Protein AF-H8YVJ0-F1 (afdb_monomer)

Foldseek 3Di:
DPQAKFFWFWWWDQDPVRWIKIKTKTAGSQQKIKIWIDTAVATDDIDIGGNVCVVVVVVVVVVVVVVVIGTQGGFHCDPGHTDHPDGPCPVPVPPPPPDPDPPPPPPPVPPDDDDDDDDD

Nearest PDB structures (foldseek):
  4zb4-assembly2_B  TM=4.470E-01  e=1.543E+00  Saccharomyces cerevisiae S288C
  4fhm-assembly1_A  TM=6.113E-01  e=9.301E+00  Schizosaccharomyces pombe 972h-
  3c6k-assembly1_A  TM=3.724E-01  e=7.900E+00  Homo sapiens

Solvent-accessible surface area (backbone atoms only — not comparable to full-atom values): 7195 Å² total; per-residue (Å²): 133,87,69,64,57,51,63,28,45,33,27,41,31,77,45,96,86,74,48,44,37,32,42,30,37,28,42,39,56,88,49,24,31,39,37,39,32,30,45,60,79,39,50,78,44,73,49,80,44,55,48,91,47,42,67,58,55,58,49,49,52,55,54,40,42,76,73,59,30,43,79,54,24,35,21,47,79,56,94,38,29,77,46,78,77,44,62,62,58,79,80,68,71,77,60,72,76,74,71,82,69,81,72,77,79,80,77,66,87,78,71,73,92,75,85,80,89,78,91,132

Sequence (120 aa):
MTMTDSPWQLFRYHQGDGSRKDWAYRRLADGAMEIAWGRSGHIGQQQHYRADQRGLIEQRAREKERKGYVPLGQAVLRGRVFEIVSTQRAALQHQPVPEPRPQPRVDLSWIAPGQENLWF

Structure (mmCIF, N/CA/C/O backbone):
data_AF-H8YVJ0-F1
#
_entry.id   AF-H8YVJ0-F1
#
loop_
_atom_site.group_PDB
_atom_site.id
_atom_site.type_symbol
_atom_site.label_atom_id
_atom_site.label_alt_id
_atom_site.label_comp_id
_atom_site.label_asym_id
_atom_site.label_entity_id
_atom_site.label_seq_id
_atom_site.pdbx_PDB_ins_code
_atom_site.Cartn_x
_atom_site.Cartn_y
_atom_site.Cartn_z
_atom_site.occupancy
_atom_site.B_iso_or_equiv
_atom_site.auth_seq_id
_atom_site.auth_comp_id
_atom_site.auth_asym_id
_atom_site.auth_atom_id
_atom_site.pdbx_PDB_model_num
ATOM 1 N N . MET A 1 1 ? 16.822 -17.780 -13.167 1.00 44.56 1 MET A N 1
ATOM 2 C CA . MET A 1 1 ? 16.505 -16.885 -12.034 1.00 44.56 1 MET A CA 1
ATOM 3 C C . MET A 1 1 ? 15.027 -16.543 -12.115 1.00 44.56 1 MET A C 1
ATOM 5 O O . MET A 1 1 ? 14.642 -15.832 -13.031 1.00 44.56 1 MET A O 1
ATOM 9 N N . THR A 1 2 ? 14.183 -17.099 -11.246 1.00 51.00 2 THR A N 1
ATOM 10 C CA . THR A 1 2 ? 12.774 -16.688 -11.150 1.00 51.00 2 THR A CA 1
ATOM 11 C C . THR A 1 2 ? 12.735 -15.326 -10.471 1.00 51.00 2 THR A C 1
ATOM 13 O O . THR A 1 2 ? 13.035 -15.220 -9.284 1.00 51.00 2 THR A O 1
ATOM 16 N N . MET A 1 3 ? 12.456 -14.275 -11.238 1.00 68.62 3 MET A N 1
ATOM 17 C CA . MET A 1 3 ? 12.183 -12.963 -10.665 1.00 68.62 3 MET A CA 1
ATOM 18 C C . MET A 1 3 ? 10.829 -13.060 -9.959 1.00 68.62 3 MET A C 1
ATOM 20 O O . MET A 1 3 ? 9.819 -13.324 -10.603 1.00 68.62 3 MET A O 1
ATOM 24 N N . THR A 1 4 ? 10.828 -12.943 -8.634 1.00 82.38 4 THR A N 1
ATOM 25 C CA . THR A 1 4 ? 9.608 -12.997 -7.822 1.00 82.38 4 THR A CA 1
ATOM 26 C C . THR A 1 4 ? 9.114 -11.581 -7.569 1.00 82.38 4 THR A C 1
ATOM 28 O O . THR A 1 4 ? 9.915 -10.662 -7.385 1.00 82.38 4 THR A O 1
ATOM 31 N N . ASP A 1 5 ? 7.798 -11.405 -7.525 1.00 89.50 5 ASP A N 1
ATOM 32 C CA . ASP A 1 5 ? 7.200 -10.149 -7.087 1.00 89.50 5 ASP A CA 1
ATOM 33 C C . ASP A 1 5 ? 7.680 -9.774 -5.681 1.00 89.50 5 ASP A C 1
ATOM 35 O O . ASP A 1 5 ? 7.916 -10.624 -4.817 1.00 89.50 5 ASP A O 1
ATOM 39 N N . SER A 1 6 ? 7.771 -8.474 -5.432 1.00 91.31 6 SER A N 1
ATOM 40 C CA . SER A 1 6 ? 7.991 -7.960 -4.085 1.00 91.31 6 SER A CA 1
ATOM 41 C C . SER A 1 6 ? 6.771 -8.235 -3.193 1.00 91.31 6 SER A C 1
ATOM 43 O O . SER A 1 6 ? 5.639 -8.300 -3.689 1.00 91.31 6 SER A O 1
ATOM 45 N N . PRO A 1 7 ? 6.961 -8.344 -1.866 1.00 94.12 7 PRO A N 1
ATOM 46 C CA . PRO A 1 7 ? 5.839 -8.351 -0.937 1.00 94.12 7 PRO A CA 1
ATOM 47 C C . PRO A 1 7 ? 5.053 -7.034 -1.020 1.00 94.12 7 PRO A C 1
ATOM 49 O O . PRO A 1 7 ? 5.560 -6.002 -1.467 1.00 94.12 7 PRO A O 1
ATOM 52 N N . TRP A 1 8 ? 3.805 -7.066 -0.562 1.00 96.50 8 TRP A N 1
ATOM 53 C CA . TRP A 1 8 ? 2.940 -5.893 -0.502 1.00 96.50 8 TRP A CA 1
ATOM 54 C C . TRP A 1 8 ? 3.397 -4.932 0.584 1.00 96.50 8 TRP A C 1
ATOM 56 O O . TRP A 1 8 ? 3.509 -5.326 1.735 1.00 96.50 8 TRP A O 1
ATOM 66 N N . GLN A 1 9 ? 3.579 -3.660 0.260 1.00 96.81 9 GLN A N 1
ATOM 67 C CA . GLN A 1 9 ? 3.699 -2.601 1.250 1.00 96.81 9 GLN A CA 1
ATOM 68 C C . GLN A 1 9 ? 2.293 -2.174 1.685 1.00 96.81 9 GLN A C 1
ATOM 70 O O . GLN A 1 9 ? 1.562 -1.550 0.914 1.00 96.81 9 GLN A O 1
ATOM 75 N N . LEU A 1 10 ? 1.906 -2.539 2.906 1.00 96.81 10 LEU A N 1
ATOM 76 C CA . LEU A 1 10 ? 0.561 -2.359 3.444 1.00 96.81 10 LEU A CA 1
ATOM 77 C C . LEU A 1 10 ? 0.429 -1.062 4.242 1.00 96.81 10 LEU A C 1
ATOM 79 O O . LEU A 1 10 ? 1.248 -0.753 5.107 1.00 96.81 10 LEU A O 1
ATOM 83 N N . PHE A 1 11 ? -0.684 -0.370 4.023 1.00 96.44 11 PHE A N 1
ATOM 84 C CA . PHE A 1 11 ? -1.115 0.803 4.765 1.00 96.44 11 PHE A CA 1
ATOM 85 C C . PHE A 1 11 ? -2.552 0.628 5.242 1.00 96.44 11 PHE A C 1
ATOM 87 O O . PHE A 1 11 ? -3.388 0.053 4.540 1.00 96.44 11 PHE A O 1
ATOM 94 N N . ARG A 1 12 ? -2.864 1.183 6.415 1.00 96.69 12 ARG A N 1
ATOM 95 C CA . ARG A 1 12 ? -4.199 1.095 7.010 1.00 96.69 12 ARG A CA 1
ATOM 96 C C . ARG A 1 12 ? -4.702 2.442 7.488 1.00 96.69 12 ARG A C 1
ATOM 98 O O . ARG A 1 12 ? -4.024 3.141 8.233 1.00 96.69 12 ARG A O 1
ATOM 105 N N . TYR A 1 13 ? -5.926 2.764 7.098 1.00 96.12 13 TYR A N 1
ATOM 106 C CA . TYR A 1 13 ? -6.661 3.916 7.597 1.00 96.12 13 TYR A CA 1
ATOM 107 C C . TYR A 1 13 ? -7.730 3.477 8.589 1.00 96.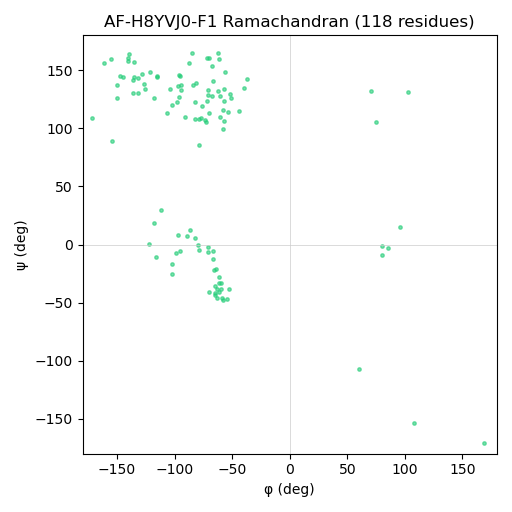12 13 TYR A C 1
ATOM 109 O O . TYR A 1 13 ? -8.475 2.530 8.322 1.00 96.12 13 TYR A O 1
ATOM 117 N N . HIS A 1 14 ? -7.808 4.182 9.713 1.00 94.31 14 HIS A N 1
ATOM 118 C CA . HIS A 1 14 ? -8.845 4.006 10.722 1.00 94.31 14 HIS A CA 1
ATOM 119 C C . HIS A 1 14 ? -9.932 5.055 10.506 1.00 94.31 14 HIS A C 1
ATOM 121 O O . HIS A 1 14 ? -9.651 6.250 10.498 1.00 94.31 14 HIS A O 1
ATOM 127 N N . GLN A 1 15 ? -11.165 4.599 10.307 1.00 90.94 15 GLN A N 1
ATOM 128 C CA . GLN A 1 15 ? -12.327 5.471 10.200 1.00 90.94 15 GLN A CA 1
ATOM 129 C C . GLN A 1 15 ? -12.909 5.742 11.594 1.00 90.94 15 GLN A C 1
ATOM 131 O O . GLN A 1 15 ? -12.724 4.950 12.521 1.00 90.94 15 GLN A O 1
ATOM 136 N N . GLY A 1 16 ? -13.621 6.862 11.742 1.00 87.56 16 GLY A N 1
ATOM 137 C CA . GLY A 1 16 ? -14.243 7.253 13.014 1.00 87.56 16 GLY A CA 1
ATOM 138 C C . GLY A 1 16 ? -15.336 6.290 13.496 1.00 87.56 16 GLY A C 1
ATOM 139 O O . GLY A 1 16 ? -15.606 6.222 14.687 1.00 87.56 16 GLY A O 1
ATOM 140 N N . ASP A 1 17 ? -15.909 5.495 12.589 1.00 89.62 17 ASP A N 1
ATOM 141 C CA . ASP A 1 17 ? -16.900 4.447 12.875 1.00 89.62 17 ASP A CA 1
ATOM 142 C C . ASP A 1 17 ? -16.271 3.118 13.350 1.00 89.62 17 ASP A C 1
ATOM 144 O O . ASP A 1 17 ? -16.957 2.106 13.483 1.00 89.62 17 ASP A O 1
ATOM 148 N N . GLY A 1 18 ? -14.950 3.090 13.567 1.00 88.56 18 GLY A N 1
ATOM 149 C CA . GLY A 1 18 ? -14.197 1.900 13.966 1.00 88.56 18 GLY A CA 1
ATOM 150 C C . GLY A 1 18 ? -13.855 0.952 12.812 1.00 88.56 18 GLY A C 1
ATOM 151 O O . GLY A 1 18 ? -13.042 0.035 12.989 1.00 88.56 18 GLY A O 1
ATOM 152 N N . SER A 1 19 ? -14.403 1.181 11.616 1.00 91.06 19 SER A N 1
ATOM 153 C CA . SER A 1 19 ? -14.033 0.426 10.426 1.00 91.06 19 SER A CA 1
ATOM 154 C C . SER A 1 19 ? -12.636 0.816 9.937 1.00 91.06 19 SER A C 1
ATOM 156 O O . SER A 1 19 ? -12.063 1.851 10.292 1.00 91.06 19 SER A O 1
ATOM 158 N N . ARG A 1 20 ? -12.034 -0.060 9.132 1.00 95.75 20 ARG A N 1
ATOM 159 C CA . ARG A 1 20 ? -10.660 0.104 8.655 1.00 95.75 20 ARG A CA 1
ATOM 160 C C . ARG A 1 20 ? -10.601 -0.130 7.153 1.00 95.75 20 ARG A C 1
ATOM 162 O O . ARG A 1 20 ? -11.319 -0.982 6.621 1.00 95.75 20 ARG A O 1
ATOM 169 N N . LYS A 1 21 ? -9.755 0.637 6.472 1.00 96.50 21 LYS A N 1
ATOM 170 C CA . LYS A 1 21 ? -9.490 0.503 5.038 1.00 96.50 21 LYS A CA 1
ATOM 171 C C . LYS A 1 21 ? -8.024 0.161 4.838 1.00 96.50 21 LYS A C 1
ATOM 173 O O . LYS A 1 21 ? -7.153 0.898 5.296 1.00 96.50 21 LYS A O 1
ATOM 178 N N . ASP A 1 22 ? -7.782 -0.924 4.120 1.00 97.38 22 ASP A N 1
ATOM 179 C CA . ASP A 1 22 ? -6.447 -1.346 3.724 1.00 97.38 22 ASP A CA 1
ATOM 180 C C . ASP A 1 22 ? -6.173 -0.855 2.301 1.00 97.38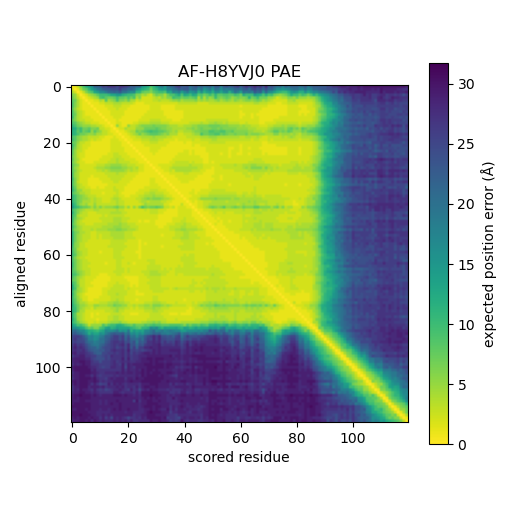 22 ASP A C 1
ATOM 182 O O . ASP A 1 22 ? -7.033 -0.921 1.416 1.00 97.38 22 ASP A O 1
ATOM 186 N N . TRP A 1 23 ? -4.970 -0.334 2.096 1.00 97.81 23 TRP A N 1
ATOM 187 C CA . TRP A 1 23 ? -4.425 0.027 0.796 1.00 97.81 23 TRP A CA 1
ATOM 188 C C . TRP A 1 23 ? -2.990 -0.474 0.755 1.00 97.81 23 TRP A C 1
ATOM 190 O O . TRP A 1 23 ? -2.227 -0.229 1.685 1.00 97.81 23 TRP A O 1
ATOM 200 N N . ALA A 1 24 ? -2.621 -1.187 -0.296 1.00 97.62 24 ALA A N 1
ATOM 201 C CA . ALA A 1 24 ? -1.277 -1.702 -0.449 1.00 97.62 24 ALA A CA 1
ATOM 202 C C . ALA A 1 24 ? -0.816 -1.585 -1.893 1.00 97.62 24 ALA A C 1
ATOM 204 O O . ALA A 1 24 ? -1.631 -1.541 -2.817 1.00 97.62 24 ALA A O 1
ATOM 205 N N . TYR A 1 25 ? 0.498 -1.582 -2.076 1.00 97.38 25 TYR A N 1
ATOM 206 C CA . TYR A 1 25 ? 1.112 -1.715 -3.387 1.00 97.38 25 TYR A CA 1
ATOM 207 C C . TYR A 1 25 ? 2.283 -2.689 -3.348 1.00 97.38 25 TYR A C 1
ATOM 209 O O . TYR A 1 25 ? 2.888 -2.891 -2.299 1.00 97.38 25 TYR A O 1
ATOM 217 N N . ARG A 1 26 ? 2.634 -3.273 -4.488 1.00 96.00 26 ARG A N 1
ATOM 218 C CA . ARG A 1 26 ? 3.863 -4.048 -4.666 1.00 96.00 26 ARG A CA 1
ATOM 219 C C . ARG A 1 26 ? 4.482 -3.773 -6.023 1.00 96.00 26 ARG A C 1
ATOM 221 O O . ARG A 1 26 ? 3.812 -3.304 -6.942 1.00 96.00 26 ARG A O 1
ATOM 228 N N . ARG A 1 27 ? 5.767 -4.093 -6.131 1.00 95.50 27 ARG A N 1
ATOM 229 C CA . ARG A 1 27 ? 6.485 -4.145 -7.401 1.00 95.50 27 ARG A CA 1
ATOM 230 C C . ARG A 1 27 ? 6.466 -5.576 -7.922 1.00 95.50 27 ARG A C 1
ATOM 232 O O . ARG A 1 27 ? 6.757 -6.500 -7.165 1.00 95.50 27 ARG A O 1
ATOM 239 N N . LEU A 1 28 ? 6.143 -5.743 -9.193 1.00 95.25 28 LEU A N 1
ATOM 240 C CA . LEU A 1 28 ? 6.180 -7.027 -9.875 1.00 95.25 28 LEU A CA 1
ATOM 241 C C . LEU A 1 28 ? 7.578 -7.332 -10.411 1.00 95.25 28 LEU A C 1
ATOM 243 O O . LEU A 1 28 ? 8.434 -6.446 -10.514 1.00 95.25 28 LEU A O 1
ATOM 247 N N . ALA A 1 29 ? 7.798 -8.594 -10.759 1.00 92.94 29 ALA A N 1
ATOM 248 C CA . ALA A 1 29 ? 9.047 -9.087 -11.329 1.00 92.94 29 ALA A CA 1
ATOM 249 C C . ALA A 1 29 ? 9.528 -8.301 -12.568 1.00 92.94 29 ALA A C 1
ATOM 251 O O . ALA A 1 29 ? 10.720 -8.038 -12.714 1.00 92.94 29 ALA A O 1
ATOM 252 N N . ASP A 1 30 ? 8.602 -7.883 -13.430 1.00 91.25 30 ASP A N 1
ATOM 253 C CA . ASP A 1 30 ? 8.852 -7.096 -14.647 1.00 91.25 30 ASP A CA 1
ATOM 254 C C . ASP A 1 30 ? 9.051 -5.588 -14.378 1.00 91.25 30 ASP A C 1
ATOM 256 O O . ASP A 1 30 ? 9.295 -4.799 -15.291 1.00 91.25 30 ASP A O 1
ATOM 260 N N . GLY A 1 31 ? 8.962 -5.169 -13.114 1.00 92.00 31 GLY A N 1
ATOM 261 C CA . GLY A 1 31 ? 9.068 -3.780 -12.692 1.00 92.00 31 GLY A CA 1
ATOM 262 C C . GLY A 1 31 ? 7.769 -2.981 -12.766 1.00 92.00 31 GLY A C 1
ATOM 263 O O . GLY A 1 31 ? 7.781 -1.827 -12.329 1.00 92.00 31 GLY A O 1
ATOM 264 N N . ALA A 1 32 ? 6.670 -3.568 -13.247 1.00 94.81 32 ALA A N 1
ATOM 265 C CA . ALA A 1 32 ? 5.340 -2.992 -13.119 1.00 94.81 32 ALA A CA 1
ATOM 266 C C . ALA A 1 32 ? 4.940 -2.861 -11.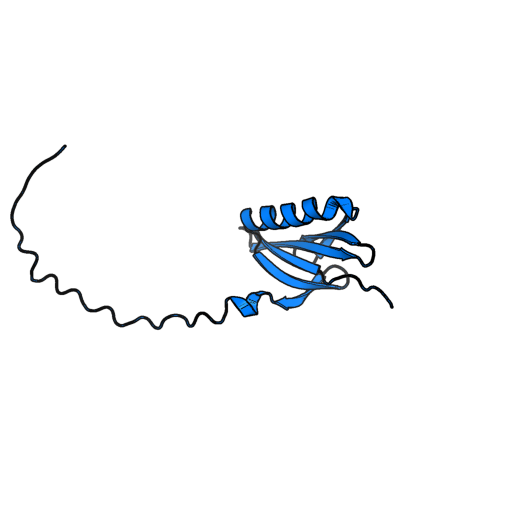642 1.00 94.81 32 ALA A C 1
ATOM 268 O O . ALA A 1 32 ? 5.550 -3.438 -10.735 1.00 94.81 32 ALA A O 1
ATOM 269 N N . MET A 1 33 ? 3.904 -2.068 -11.396 1.00 96.94 33 MET A N 1
ATOM 270 C CA . MET A 1 33 ? 3.363 -1.864 -10.061 1.00 96.94 33 MET A CA 1
ATOM 271 C C . MET A 1 33 ? 1.951 -2.409 -9.994 1.00 96.94 33 MET A C 1
ATOM 273 O O . MET A 1 33 ? 1.161 -2.285 -10.928 1.00 96.94 33 MET A O 1
ATOM 277 N N . GLU A 1 34 ? 1.609 -2.949 -8.842 1.00 97.12 34 GLU A N 1
ATOM 278 C CA . GLU A 1 34 ? 0.264 -3.394 -8.550 1.00 97.12 34 GLU A CA 1
ATOM 279 C C . GLU A 1 34 ? -0.199 -2.741 -7.260 1.00 97.12 34 GLU A C 1
ATOM 281 O O . GLU A 1 34 ? 0.567 -2.632 -6.304 1.00 97.12 34 GLU A O 1
ATOM 286 N N . ILE A 1 35 ? -1.447 -2.287 -7.234 1.00 97.50 35 ILE A N 1
ATOM 287 C CA . ILE A 1 35 ? -2.088 -1.772 -6.028 1.00 97.50 35 ILE A CA 1
ATOM 288 C C . ILE A 1 35 ? -3.341 -2.588 -5.741 1.00 97.50 35 ILE A C 1
ATOM 290 O O . ILE A 1 35 ? -4.030 -3.017 -6.665 1.00 97.50 35 ILE A O 1
ATOM 294 N N . ALA A 1 36 ? -3.680 -2.745 -4.470 1.00 97.56 36 ALA A N 1
ATOM 295 C CA . ALA A 1 36 ? -4.917 -3.378 -4.049 1.00 97.56 36 ALA A CA 1
ATOM 296 C C . ALA A 1 36 ? -5.459 -2.704 -2.791 1.00 97.56 36 ALA A C 1
ATOM 298 O O . ALA A 1 36 ? -4.706 -2.220 -1.943 1.00 97.56 36 ALA A O 1
ATOM 299 N N . TRP A 1 37 ? -6.782 -2.606 -2.695 1.00 97.69 37 TRP A N 1
ATOM 300 C CA . TRP A 1 37 ? -7.427 -1.893 -1.603 1.00 97.69 37 TRP A CA 1
ATOM 301 C C . TRP A 1 37 ? -8.850 -2.373 -1.328 1.00 97.69 37 TRP A C 1
ATOM 303 O O . TRP A 1 37 ? -9.523 -2.984 -2.160 1.00 97.69 37 TRP A O 1
ATOM 313 N N . GLY A 1 38 ? -9.321 -2.086 -0.120 1.00 96.44 38 GLY A N 1
ATOM 314 C CA . GLY A 1 38 ? -10.641 -2.504 0.327 1.00 96.44 38 GLY A CA 1
ATOM 315 C C . GLY A 1 38 ? -10.843 -2.289 1.816 1.00 96.44 38 GLY A C 1
ATOM 316 O O . GLY A 1 38 ? -10.033 -1.652 2.489 1.00 96.44 38 GLY A O 1
ATOM 317 N N . ARG A 1 39 ? -11.950 -2.813 2.336 1.00 95.81 39 ARG A N 1
ATOM 318 C CA . ARG A 1 39 ? -12.165 -2.868 3.784 1.00 95.81 39 ARG A CA 1
ATOM 319 C C . ARG A 1 39 ? -11.132 -3.830 4.376 1.00 95.81 39 ARG A C 1
ATOM 321 O O . ARG A 1 39 ? -10.840 -4.852 3.766 1.00 95.81 39 ARG A O 1
ATOM 328 N N . SER A 1 40 ? -10.565 -3.537 5.541 1.00 92.56 40 SER A N 1
ATOM 329 C CA . SER A 1 40 ? -9.626 -4.475 6.168 1.00 92.56 40 SER A CA 1
ATOM 330 C C . SER A 1 40 ? -10.302 -5.835 6.385 1.00 92.56 40 SER A C 1
ATOM 332 O O . SER A 1 40 ? -11.452 -5.895 6.823 1.00 92.56 40 SER A O 1
ATOM 334 N N . GLY A 1 41 ? -9.609 -6.918 6.028 1.00 91.56 41 GLY A N 1
ATOM 335 C CA . GLY A 1 41 ? -10.179 -8.273 5.992 1.00 91.56 41 GLY A CA 1
ATOM 336 C C . GLY A 1 41 ? -11.014 -8.594 4.740 1.00 91.56 41 GLY A C 1
ATOM 337 O O . GLY A 1 41 ? -11.516 -9.708 4.616 1.00 91.56 41 GLY A O 1
ATOM 338 N N . HIS A 1 42 ? -11.179 -7.647 3.810 1.00 94.38 42 HIS A N 1
ATOM 339 C CA . HIS A 1 42 ? -11.840 -7.861 2.521 1.00 94.38 42 HIS A CA 1
ATOM 340 C C . HIS A 1 42 ? -11.345 -6.867 1.456 1.00 94.38 42 HIS A C 1
ATOM 342 O O . HIS A 1 42 ? -11.889 -5.777 1.254 1.00 94.38 42 HIS A O 1
ATOM 348 N N . ILE A 1 43 ? -10.283 -7.261 0.762 1.00 95.94 43 ILE A N 1
ATOM 349 C CA . ILE A 1 43 ? -9.757 -6.564 -0.408 1.00 95.94 43 ILE A CA 1
ATOM 350 C C . ILE A 1 43 ? -10.661 -6.861 -1.600 1.00 95.94 43 ILE A C 1
ATOM 352 O O . ILE A 1 43 ? -10.851 -8.016 -1.983 1.00 95.94 43 ILE A O 1
ATOM 356 N N . GLY A 1 44 ? -11.250 -5.802 -2.151 1.00 90.69 44 GLY A N 1
ATOM 357 C CA . GLY A 1 44 ? -12.242 -5.894 -3.221 1.00 90.69 44 GLY A CA 1
ATOM 358 C C . GLY A 1 44 ? -11.797 -5.259 -4.532 1.00 90.69 44 GLY A C 1
ATOM 359 O O . GLY A 1 44 ? -12.482 -5.421 -5.536 1.00 90.69 44 GLY A O 1
ATOM 360 N N . GLN A 1 45 ? -10.688 -4.517 -4.533 1.00 96.31 45 GLN A N 1
ATOM 361 C CA . GLN A 1 45 ? -10.216 -3.779 -5.700 1.00 96.31 45 GLN A CA 1
ATOM 362 C C . GLN A 1 45 ? -8.711 -3.962 -5.874 1.00 96.31 45 GLN A C 1
ATOM 364 O O . GLN A 1 45 ? -7.964 -3.978 -4.896 1.00 96.31 45 GLN A O 1
ATOM 369 N N . GLN A 1 46 ? -8.285 -4.086 -7.128 1.00 96.62 46 GLN A N 1
ATOM 370 C CA . GLN A 1 46 ? -6.898 -4.287 -7.529 1.00 96.62 46 GLN A CA 1
ATOM 371 C C . GLN A 1 46 ? -6.667 -3.612 -8.878 1.00 96.62 46 GLN A C 1
ATOM 373 O O . GLN A 1 46 ? -7.575 -3.559 -9.709 1.00 96.62 46 GLN A O 1
ATOM 378 N N . GLN A 1 47 ? -5.475 -3.061 -9.089 1.00 97.06 47 GLN A N 1
ATOM 379 C CA . GLN A 1 47 ? -5.132 -2.374 -10.326 1.00 97.06 47 GLN A CA 1
ATOM 380 C C . GLN A 1 47 ? -3.639 -2.480 -10.637 1.00 97.06 47 GLN A C 1
ATOM 382 O O . GLN A 1 47 ? -2.797 -2.274 -9.763 1.00 97.06 47 GLN A O 1
ATOM 387 N N . HIS A 1 48 ? -3.338 -2.736 -11.910 1.00 96.50 48 HIS A N 1
ATOM 388 C CA . HIS A 1 48 ? -1.987 -2.774 -12.460 1.00 96.50 48 HIS A CA 1
ATOM 389 C C . HIS A 1 48 ? -1.590 -1.447 -13.106 1.00 96.50 48 HIS A C 1
ATOM 391 O O . HIS A 1 48 ? -2.412 -0.761 -13.715 1.00 96.50 48 HIS A O 1
ATOM 397 N N . TYR A 1 49 ? -0.306 -1.129 -12.994 1.00 95.44 49 TYR A N 1
ATOM 398 C CA . TYR A 1 49 ? 0.343 0.062 -13.522 1.00 95.44 49 TYR A CA 1
ATOM 399 C C . TYR A 1 49 ? 1.652 -0.335 -14.187 1.00 95.44 49 TYR A C 1
ATOM 401 O O . TYR A 1 49 ? 2.358 -1.226 -13.716 1.00 95.44 49 TYR A O 1
ATOM 409 N N . ARG A 1 50 ? 1.993 0.350 -15.273 1.00 95.75 50 ARG A N 1
ATOM 410 C CA . ARG A 1 50 ? 3.234 0.097 -16.007 1.00 95.75 50 ARG A CA 1
ATOM 411 C C . ARG A 1 50 ? 4.455 0.561 -15.204 1.00 95.75 50 ARG A C 1
ATOM 413 O O . ARG A 1 50 ? 4.341 1.371 -14.284 1.00 95.75 50 ARG A O 1
ATOM 420 N N . ALA A 1 51 ? 5.632 0.042 -15.551 1.00 93.44 51 ALA A N 1
ATOM 421 C CA . ALA A 1 51 ? 6.877 0.329 -14.834 1.00 93.44 51 ALA A CA 1
ATOM 422 C C . ALA A 1 51 ? 7.265 1.824 -14.846 1.00 93.44 51 ALA A C 1
ATOM 424 O O . ALA A 1 51 ? 7.792 2.338 -13.859 1.00 93.44 51 ALA A O 1
ATOM 425 N N . ASP A 1 52 ? 6.950 2.543 -15.925 1.00 94.12 52 ASP A N 1
ATOM 426 C CA . ASP A 1 52 ? 7.134 3.996 -16.061 1.00 94.12 52 ASP A CA 1
ATOM 427 C C . ASP A 1 52 ? 6.249 4.808 -15.096 1.00 94.12 52 ASP A C 1
ATOM 429 O O . ASP A 1 52 ? 6.590 5.926 -14.716 1.00 94.12 52 ASP A O 1
ATOM 433 N N . GLN A 1 53 ? 5.151 4.224 -14.612 1.00 93.06 53 GLN A N 1
ATOM 434 C CA . GLN A 1 53 ? 4.239 4.835 -13.642 1.00 93.06 53 GLN A CA 1
ATOM 435 C C . GLN A 1 53 ? 4.635 4.564 -12.185 1.00 93.06 53 GLN A C 1
ATOM 437 O O . GLN A 1 53 ? 3.902 4.929 -11.263 1.00 93.06 53 GLN A O 1
ATOM 442 N N . ARG A 1 54 ? 5.797 3.951 -11.931 1.00 92.25 54 ARG A N 1
ATOM 443 C CA . ARG A 1 54 ? 6.253 3.637 -10.570 1.00 92.25 54 ARG A CA 1
ATOM 444 C C . ARG A 1 54 ? 6.291 4.862 -9.653 1.00 92.25 54 ARG A C 1
ATOM 446 O O . ARG A 1 54 ? 5.771 4.801 -8.538 1.00 92.25 54 ARG A O 1
ATOM 453 N N . GLY A 1 55 ? 6.851 5.974 -10.132 1.00 92.00 55 GLY A N 1
ATOM 454 C CA . GLY A 1 55 ? 6.964 7.207 -9.345 1.00 92.00 55 GLY A CA 1
ATOM 455 C C . GLY A 1 55 ? 5.606 7.755 -8.888 1.00 92.00 55 GLY A C 1
ATOM 456 O O . GLY A 1 55 ? 5.488 8.255 -7.769 1.00 92.00 55 GLY A O 1
ATOM 457 N N . LEU A 1 56 ? 4.558 7.572 -9.701 1.00 95.00 56 LEU A N 1
ATOM 458 C CA . LEU A 1 56 ? 3.186 7.954 -9.355 1.00 95.00 56 LEU A CA 1
ATOM 459 C C . LEU A 1 56 ? 2.651 7.138 -8.170 1.00 95.00 56 LEU A C 1
ATOM 461 O O . LEU A 1 56 ? 1.993 7.690 -7.290 1.00 95.00 56 LEU A O 1
ATOM 465 N N . ILE A 1 57 ? 2.917 5.830 -8.127 1.00 95.81 57 ILE A N 1
ATOM 466 C CA . ILE A 1 57 ? 2.443 4.964 -7.035 1.00 95.81 57 ILE A CA 1
ATOM 467 C C . ILE A 1 57 ? 3.176 5.276 -5.730 1.00 95.81 57 ILE A C 1
ATOM 469 O O . ILE A 1 57 ? 2.539 5.380 -4.682 1.00 95.81 57 ILE A O 1
ATOM 473 N N . GLU A 1 58 ? 4.487 5.513 -5.796 1.00 92.38 58 GLU A N 1
ATOM 474 C CA . GLU A 1 58 ? 5.277 5.949 -4.639 1.00 92.38 58 GLU A CA 1
ATOM 475 C C . GLU A 1 58 ? 4.819 7.325 -4.125 1.00 92.38 58 GLU A C 1
ATOM 477 O O . GLU A 1 58 ? 4.734 7.543 -2.916 1.00 92.38 58 GLU A O 1
ATOM 482 N N . GLN A 1 59 ? 4.459 8.251 -5.019 1.00 94.94 59 GLN A N 1
ATOM 483 C CA . GLN A 1 59 ? 3.857 9.527 -4.630 1.00 94.94 59 GLN A CA 1
ATOM 484 C C . GLN A 1 59 ? 2.502 9.333 -3.945 1.00 94.94 59 GLN A C 1
ATOM 486 O O . GLN A 1 59 ? 2.270 9.907 -2.882 1.00 94.94 59 GLN A O 1
ATOM 491 N N . ARG A 1 60 ? 1.630 8.486 -4.502 1.00 94.38 60 ARG A N 1
ATOM 492 C CA . ARG A 1 60 ? 0.335 8.171 -3.888 1.00 94.38 60 ARG A CA 1
ATOM 493 C C . ARG A 1 60 ? 0.497 7.569 -2.499 1.00 94.38 60 ARG A C 1
ATOM 495 O O . ARG A 1 60 ? -0.285 7.913 -1.622 1.00 94.38 60 ARG A O 1
ATOM 502 N N . ALA A 1 61 ? 1.499 6.720 -2.272 1.00 93.50 61 ALA A N 1
ATOM 503 C CA . ALA A 1 61 ? 1.788 6.189 -0.941 1.00 93.50 61 ALA A CA 1
ATOM 504 C C . ALA A 1 61 ? 2.062 7.320 0.069 1.00 93.50 61 ALA A C 1
ATOM 506 O O . ALA A 1 61 ? 1.407 7.385 1.109 1.00 93.50 61 ALA A O 1
ATOM 507 N N . ARG A 1 62 ? 2.914 8.290 -0.293 1.00 93.62 62 ARG A N 1
ATOM 508 C CA . ARG A 1 62 ? 3.177 9.481 0.537 1.00 93.62 62 ARG A CA 1
ATOM 509 C C . ARG A 1 62 ? 1.919 10.322 0.771 1.00 93.62 62 ARG A C 1
ATOM 511 O O . ARG A 1 62 ? 1.681 10.800 1.877 1.00 93.62 62 ARG A O 1
ATOM 518 N N . GLU A 1 63 ? 1.082 10.496 -0.248 1.00 95.12 63 GLU A N 1
ATOM 519 C CA . GLU A 1 63 ? -0.201 11.199 -0.111 1.00 95.12 63 GLU A CA 1
ATOM 520 C C . GLU A 1 63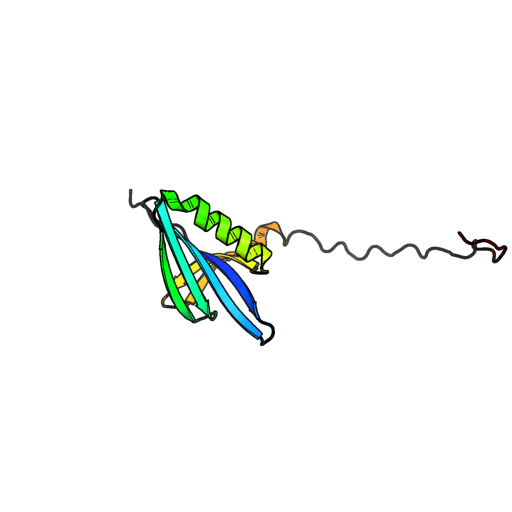 ? -1.174 10.457 0.823 1.00 95.12 63 GLU A C 1
ATOM 522 O O . GLU A 1 63 ? -1.901 11.095 1.588 1.00 95.12 63 GLU A O 1
ATOM 527 N N . LYS A 1 64 ? -1.180 9.116 0.813 1.00 91.69 64 LY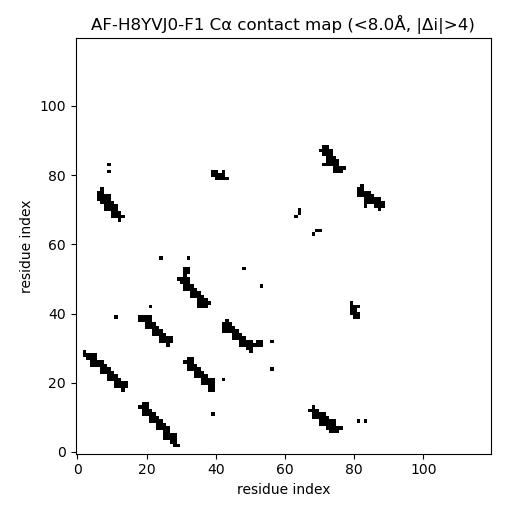S A N 1
ATOM 528 C CA . LYS A 1 64 ? -1.978 8.303 1.745 1.00 91.69 64 LYS A 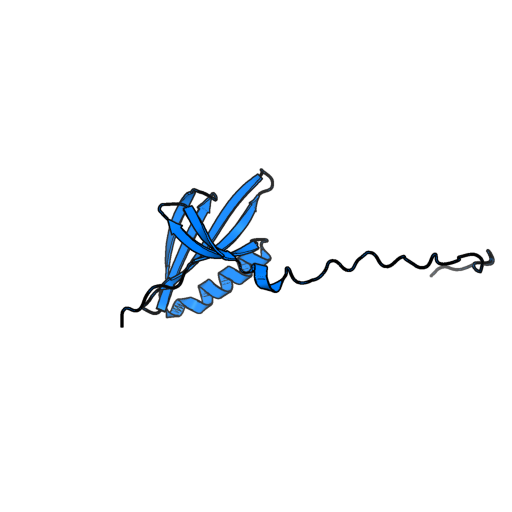CA 1
ATOM 529 C C . LYS A 1 64 ? -1.510 8.484 3.183 1.00 91.69 64 LYS A C 1
ATOM 531 O O . LYS A 1 64 ? -2.359 8.672 4.053 1.00 91.69 64 LYS A O 1
ATOM 536 N N . GLU A 1 65 ? -0.203 8.487 3.427 1.00 92.00 65 GLU A N 1
ATOM 537 C CA . GLU A 1 65 ? 0.356 8.762 4.756 1.00 92.00 65 GLU A CA 1
ATOM 538 C C . GLU A 1 65 ? -0.065 10.143 5.265 1.00 92.00 65 GLU A C 1
ATOM 540 O O . GLU A 1 65 ? -0.588 10.261 6.372 1.00 92.00 65 GLU A O 1
ATOM 545 N N . ARG A 1 66 ? 0.024 11.179 4.419 1.00 93.25 66 ARG A N 1
ATOM 546 C CA . ARG A 1 66 ? -0.455 12.534 4.759 1.00 93.25 66 ARG A CA 1
ATOM 547 C C . ARG A 1 66 ? -1.957 12.589 5.050 1.00 93.25 66 ARG A C 1
ATOM 549 O O . ARG A 1 66 ? -2.395 13.439 5.817 1.00 93.25 66 ARG A O 1
ATOM 556 N N . LYS A 1 67 ? -2.746 11.683 4.466 1.00 92.25 67 LYS A N 1
ATOM 557 C CA . LYS A 1 67 ? -4.184 11.521 4.744 1.00 92.25 67 LYS A CA 1
ATOM 558 C C . LYS A 1 67 ? -4.465 10.752 6.049 1.00 92.25 67 LYS A C 1
ATOM 560 O O . LYS A 1 6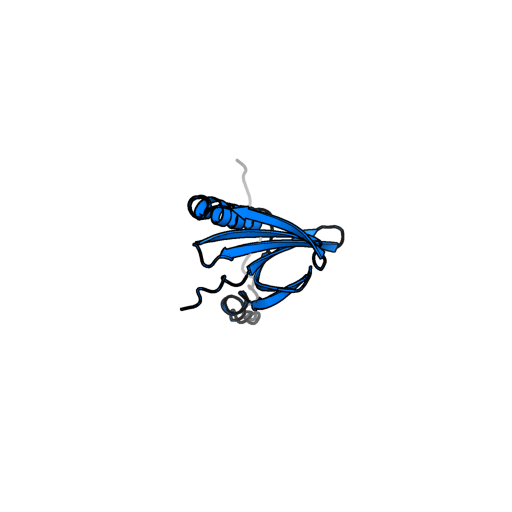7 ? -5.624 10.614 6.434 1.00 92.25 67 LYS A O 1
ATOM 565 N N . GLY A 1 68 ? -3.434 10.249 6.726 1.00 93.31 68 GLY A N 1
ATOM 566 C CA . GLY A 1 68 ? -3.546 9.503 7.980 1.00 93.31 68 GLY A CA 1
ATOM 567 C C . GLY A 1 68 ? -3.574 7.984 7.810 1.00 93.31 68 GLY A C 1
ATOM 568 O O . GLY A 1 68 ? -3.961 7.275 8.737 1.00 93.31 68 GLY A O 1
ATOM 569 N N . TYR A 1 69 ? -3.202 7.454 6.641 1.00 95.56 69 TYR A N 1
ATOM 570 C CA . TYR A 1 69 ? -2.919 6.022 6.533 1.00 95.56 69 TYR A CA 1
ATOM 571 C C . TYR A 1 69 ? -1.616 5.708 7.267 1.00 95.56 69 TYR A C 1
ATOM 573 O O . TYR A 1 69 ? -0.603 6.364 7.050 1.00 95.56 69 TYR A O 1
ATOM 581 N N . VAL A 1 70 ? -1.623 4.666 8.090 1.00 94.81 70 VAL A N 1
ATOM 582 C CA . VAL A 1 70 ? -0.439 4.218 8.825 1.00 94.81 70 VAL A CA 1
ATOM 583 C C . VAL A 1 70 ? 0.245 3.084 8.055 1.00 94.81 70 VAL A C 1
ATOM 585 O O . VAL A 1 70 ? -0.435 2.103 7.731 1.00 94.81 70 VAL A O 1
ATOM 588 N N . PRO A 1 71 ? 1.558 3.168 7.766 1.00 94.50 71 PRO A N 1
ATOM 589 C CA . PRO A 1 71 ? 2.307 2.059 7.184 1.00 94.50 71 PRO A CA 1
ATOM 590 C C . PRO A 1 71 ? 2.414 0.908 8.191 1.00 94.50 71 PRO A C 1
ATOM 592 O O . PRO A 1 71 ? 2.822 1.094 9.338 1.00 94.50 71 PRO A O 1
ATOM 595 N N . LEU A 1 72 ? 2.043 -0.297 7.763 1.00 93.19 72 LEU A N 1
ATOM 596 C CA . LEU A 1 72 ? 2.089 -1.513 8.583 1.00 93.19 72 LEU A CA 1
ATOM 597 C C . LEU A 1 72 ? 3.285 -2.413 8.245 1.00 93.19 72 LEU A C 1
ATOM 599 O O . LEU A 1 72 ? 3.662 -3.250 9.065 1.00 93.19 72 LEU A O 1
ATOM 603 N N . GLY A 1 73 ? 3.916 -2.198 7.090 1.00 93.38 73 GLY A N 1
ATOM 604 C CA . GLY A 1 73 ? 5.075 -2.950 6.616 1.00 93.38 73 GLY A CA 1
ATOM 605 C C . GLY A 1 73 ? 4.736 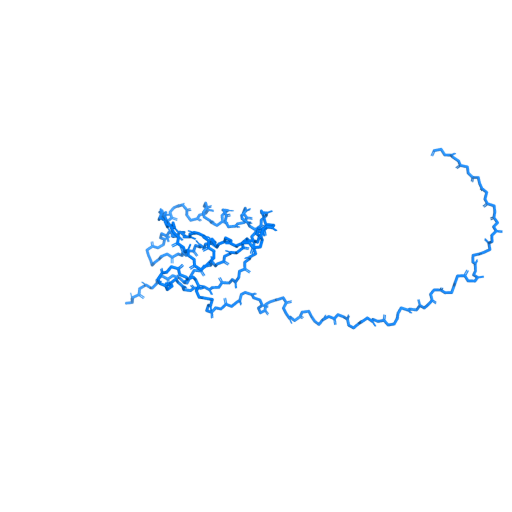-3.890 5.465 1.00 93.38 73 GLY A C 1
ATOM 606 O O . GLY A 1 73 ? 3.796 -3.651 4.707 1.00 93.38 73 GLY A O 1
ATOM 607 N N . GLN A 1 74 ? 5.523 -4.952 5.336 1.00 95.44 74 GLN A N 1
ATOM 608 C CA . GLN A 1 74 ? 5.389 -5.934 4.273 1.00 95.44 74 GLN A CA 1
ATOM 609 C C . GLN A 1 74 ? 4.296 -6.953 4.601 1.00 95.44 74 GLN A C 1
ATOM 611 O O . GLN A 1 74 ? 4.199 -7.451 5.724 1.00 95.44 74 GLN A O 1
ATOM 616 N N . ALA A 1 75 ? 3.502 -7.307 3.599 1.00 95.62 75 ALA A N 1
ATOM 617 C CA . ALA A 1 75 ? 2.394 -8.237 3.691 1.00 95.62 75 ALA A CA 1
ATOM 618 C C . ALA A 1 75 ? 2.327 -9.161 2.468 1.00 95.62 75 ALA A C 1
ATOM 620 O O . ALA A 1 75 ? 2.903 -8.896 1.411 1.00 95.62 75 ALA A O 1
ATOM 621 N N . VAL A 1 76 ? 1.569 -10.240 2.609 1.00 95.44 76 VAL A N 1
ATOM 622 C CA . VAL A 1 76 ? 1.115 -11.084 1.503 1.00 95.44 76 VAL A CA 1
ATOM 623 C C . VAL A 1 76 ? -0.402 -11.004 1.411 1.00 95.44 76 VAL A C 1
ATOM 625 O O . VAL A 1 76 ? -1.087 -10.894 2.426 1.00 95.44 76 VAL A O 1
ATOM 628 N N . LEU A 1 77 ? -0.940 -11.033 0.194 1.00 94.25 77 LEU A N 1
ATOM 629 C CA . LEU A 1 77 ? -2.382 -11.108 -0.021 1.00 94.25 77 LEU A CA 1
ATOM 630 C C . LEU A 1 77 ? -2.782 -12.583 -0.109 1.00 94.25 77 LEU A C 1
ATOM 632 O O . LEU A 1 77 ? -2.443 -13.251 -1.085 1.00 94.25 77 LEU A O 1
ATOM 636 N N . ARG A 1 78 ? -3.489 -13.097 0.903 1.00 92.75 78 ARG A N 1
ATOM 637 C CA . ARG A 1 78 ? -4.074 -14.446 0.885 1.00 92.75 78 ARG A CA 1
ATOM 638 C C . ARG A 1 78 ? -5.582 -14.348 0.716 1.00 92.75 78 ARG A C 1
ATOM 640 O O . ARG A 1 78 ? -6.294 -13.832 1.577 1.00 92.75 78 ARG A O 1
ATOM 647 N N . GLY A 1 79 ? -6.077 -14.810 -0.430 1.00 92.12 79 GLY A N 1
ATOM 648 C CA . GLY A 1 79 ? -7.475 -14.620 -0.807 1.00 92.12 79 GLY A CA 1
ATOM 649 C C . GLY A 1 79 ? -7.815 -13.131 -0.895 1.00 92.12 79 GLY A C 1
ATOM 650 O O . GLY A 1 79 ? -7.393 -12.451 -1.823 1.00 92.12 79 GLY A O 1
ATOM 651 N N . ARG A 1 80 ? -8.569 -12.618 0.082 1.00 93.69 80 ARG A N 1
ATOM 652 C CA . ARG A 1 80 ? -8.959 -11.198 0.178 1.00 93.69 80 ARG A CA 1
ATOM 653 C C . ARG A 1 80 ? -8.432 -10.514 1.439 1.00 93.69 80 ARG A C 1
ATOM 655 O O . ARG A 1 80 ? -8.969 -9.484 1.837 1.00 93.69 80 ARG A O 1
ATOM 662 N N . VAL A 1 81 ? -7.421 -11.079 2.093 1.00 94.12 81 VAL A N 1
ATOM 663 C CA . VAL A 1 81 ? -6.883 -10.563 3.356 1.00 94.12 81 VAL A CA 1
ATOM 664 C C . VAL A 1 81 ? -5.385 -10.331 3.225 1.00 94.12 81 VAL A C 1
ATOM 666 O O . VAL A 1 81 ? -4.660 -11.190 2.727 1.00 94.12 81 VAL A O 1
ATOM 669 N N . PHE A 1 82 ? -4.919 -9.170 3.682 1.00 95.38 82 PHE A N 1
ATOM 670 C CA . PHE A 1 82 ? -3.491 -8.936 3.854 1.00 95.38 82 PHE A CA 1
ATOM 671 C C . PHE A 1 82 ? -3.008 -9.524 5.176 1.00 95.38 82 PHE A C 1
ATOM 673 O O . PHE A 1 82 ? -3.473 -9.132 6.248 1.00 95.38 82 PHE A O 1
ATOM 680 N N . GLU A 1 83 ? -2.033 -10.417 5.086 1.00 94.00 83 GLU A N 1
ATOM 681 C CA . GLU A 1 83 ? -1.302 -10.970 6.220 1.00 94.00 83 GLU A CA 1
ATOM 682 C C . GLU A 1 83 ? 0.059 -10.289 6.303 1.00 94.00 83 GLU A C 1
ATOM 684 O O . GLU A 1 83 ? 0.844 -10.339 5.358 1.00 94.00 83 GLU A O 1
ATOM 689 N N . ILE A 1 84 ? 0.335 -9.621 7.422 1.00 93.31 84 ILE A N 1
ATOM 690 C CA . ILE A 1 84 ? 1.605 -8.923 7.633 1.00 93.31 84 ILE A CA 1
ATOM 691 C C . ILE A 1 84 ? 2.700 -9.971 7.843 1.00 93.31 84 ILE A C 1
ATOM 693 O O . ILE A 1 84 ? 2.604 -10.789 8.752 1.00 93.31 84 ILE A O 1
ATOM 697 N N . VAL A 1 85 ? 3.742 -9.921 7.015 1.00 91.69 85 VAL A N 1
ATOM 698 C CA . VAL A 1 85 ? 4.900 -10.828 7.082 1.00 91.69 85 VAL A CA 1
ATOM 699 C C . VAL A 1 85 ? 6.117 -10.173 7.723 1.00 91.69 85 VAL A C 1
ATOM 701 O O . VAL A 1 85 ? 6.952 -10.859 8.301 1.00 91.69 85 VAL A O 1
ATOM 704 N N . SER A 1 86 ? 6.215 -8.845 7.658 1.00 86.50 86 SER A N 1
ATOM 705 C CA . SER A 1 86 ? 7.240 -8.081 8.362 1.00 86.50 86 SER A CA 1
ATOM 706 C C . SER A 1 86 ? 6.693 -6.707 8.704 1.00 86.50 86 SER A C 1
ATOM 708 O O . SER A 1 86 ? 6.192 -5.989 7.838 1.00 86.50 86 SER A O 1
ATOM 710 N N . THR A 1 87 ? 6.763 -6.331 9.978 1.00 75.00 87 THR A N 1
ATOM 711 C CA . THR A 1 87 ? 6.333 -4.997 10.393 1.00 75.00 87 THR A CA 1
ATOM 712 C C . THR A 1 87 ? 7.469 -4.006 10.188 1.00 75.00 87 THR A C 1
ATOM 714 O O . THR A 1 87 ? 8.608 -4.249 10.574 1.00 75.00 87 THR A O 1
ATOM 717 N N . GLN A 1 88 ? 7.151 -2.822 9.671 1.00 60.88 88 GLN A N 1
ATOM 718 C CA . GLN A 1 88 ? 8.104 -1.704 9.655 1.00 60.88 88 GLN A CA 1
ATOM 719 C C . GLN A 1 88 ? 8.351 -1.123 11.066 1.00 60.88 88 GLN A C 1
ATOM 721 O O . GLN A 1 88 ? 9.165 -0.220 11.243 1.00 60.88 88 GLN A O 1
ATOM 726 N N . ARG A 1 89 ? 7.666 -1.653 12.094 1.00 49.72 89 ARG A N 1
ATOM 727 C CA . ARG A 1 89 ? 7.721 -1.194 13.490 1.00 49.72 89 ARG A CA 1
ATOM 728 C C . ARG A 1 89 ? 9.027 -1.500 14.225 1.00 49.72 89 ARG A C 1
ATOM 730 O O . ARG A 1 89 ? 9.211 -0.965 15.315 1.00 49.72 89 ARG A O 1
ATOM 737 N N . ALA A 1 90 ? 9.958 -2.251 13.636 1.00 43.53 90 ALA A N 1
ATOM 738 C CA . ALA A 1 90 ? 11.265 -2.485 14.255 1.00 43.53 90 ALA A CA 1
ATOM 739 C C . ALA A 1 90 ? 12.153 -1.221 14.354 1.00 43.53 90 ALA A C 1
ATOM 741 O O . ALA A 1 90 ? 13.123 -1.235 15.101 1.00 43.53 90 ALA A O 1
ATOM 742 N N . ALA A 1 91 ? 11.824 -0.112 13.674 1.00 43.59 91 ALA A N 1
ATOM 743 C CA . ALA A 1 91 ? 12.616 1.125 13.755 1.00 43.59 91 ALA A CA 1
ATOM 744 C C . ALA A 1 91 ? 12.066 2.197 14.722 1.00 43.59 91 ALA A C 1
ATOM 746 O O . ALA A 1 91 ? 12.746 3.189 14.964 1.00 43.59 91 ALA A O 1
ATOM 747 N N . LEU A 1 92 ? 10.867 2.023 15.298 1.00 42.31 92 LEU A N 1
ATOM 748 C CA . LEU A 1 92 ? 10.285 2.997 16.245 1.00 42.31 92 LEU A CA 1
ATOM 749 C C . LEU A 1 92 ? 9.945 2.409 17.626 1.00 42.31 92 LEU A C 1
ATOM 751 O O . LEU A 1 92 ? 9.475 3.140 18.491 1.00 42.31 92 LEU A O 1
ATOM 755 N N . GLN A 1 93 ? 10.204 1.118 17.868 1.00 43.75 93 GLN A N 1
ATOM 756 C CA . GLN A 1 93 ? 9.983 0.478 19.177 1.00 43.75 93 GLN A CA 1
ATOM 757 C C . GLN A 1 93 ? 11.243 0.372 20.059 1.00 43.75 93 GLN A C 1
ATOM 759 O O . GLN A 1 93 ? 11.177 -0.209 21.136 1.00 43.75 93 GLN A O 1
ATOM 764 N N . HIS A 1 94 ? 12.358 1.000 19.666 1.00 40.34 94 HIS A N 1
ATOM 765 C CA . HIS A 1 94 ? 13.510 1.265 20.545 1.00 40.34 94 HIS A CA 1
ATOM 766 C C . HIS A 1 94 ? 13.704 2.759 20.843 1.00 40.34 94 HIS A C 1
ATOM 768 O O . HIS A 1 94 ? 14.822 3.198 21.100 1.00 40.34 94 HIS A O 1
ATOM 774 N N . GLN A 1 95 ? 12.638 3.563 20.868 1.00 40.78 95 GLN A N 1
ATOM 775 C CA . GLN A 1 95 ? 12.670 4.618 21.874 1.00 40.78 95 GLN A CA 1
ATOM 776 C C . GLN A 1 95 ? 12.327 3.935 23.196 1.00 40.78 95 GLN A C 1
ATOM 778 O O . GLN A 1 95 ? 11.175 3.518 23.350 1.00 40.78 95 GLN A O 1
ATOM 783 N N . PRO A 1 96 ? 13.275 3.759 24.141 1.00 43.88 96 PRO A N 1
ATOM 784 C CA . PRO A 1 96 ? 12.848 3.618 25.519 1.00 43.88 96 PRO A CA 1
ATOM 785 C C . PRO A 1 96 ? 11.921 4.804 25.767 1.00 43.88 96 PRO A C 1
ATOM 787 O O . PRO A 1 96 ? 12.286 5.945 25.478 1.00 43.88 96 PRO A O 1
ATOM 790 N N . VAL A 1 97 ? 10.700 4.533 26.230 1.00 49.94 97 VAL A N 1
ATOM 791 C CA . VAL A 1 97 ? 9.925 5.542 26.951 1.00 49.94 97 VAL A CA 1
ATOM 792 C C . VAL A 1 97 ? 10.938 6.173 27.906 1.00 49.94 97 VAL A C 1
ATOM 794 O O . VAL A 1 97 ? 11.494 5.423 28.713 1.00 49.94 97 VAL A O 1
ATOM 797 N N . PRO A 1 98 ? 11.301 7.465 27.784 1.00 51.91 98 PRO A N 1
ATOM 798 C CA . PRO A 1 98 ? 12.107 8.060 28.826 1.00 51.91 98 PRO A CA 1
ATOM 799 C C . PRO A 1 98 ? 11.268 7.888 30.085 1.00 51.91 98 PRO A C 1
ATOM 801 O O . PRO A 1 98 ? 10.141 8.389 30.141 1.00 51.91 98 PRO A O 1
ATOM 804 N N . GLU A 1 99 ? 11.775 7.108 31.044 1.00 59.16 99 GLU A N 1
ATOM 805 C CA . GLU A 1 99 ? 11.242 7.106 32.399 1.00 59.16 99 GLU A CA 1
ATOM 806 C C . GLU A 1 99 ? 10.925 8.559 32.754 1.00 59.16 99 GLU A C 1
ATOM 808 O O . GLU A 1 99 ? 11.736 9.444 32.430 1.00 59.16 99 GLU A O 1
ATOM 813 N N . PRO A 1 100 ? 9.753 8.849 33.342 1.00 51.84 100 PRO A N 1
ATOM 814 C CA . PRO A 1 100 ? 9.471 10.190 33.807 1.00 51.84 100 PRO A CA 1
ATOM 815 C C . PRO A 1 100 ? 10.567 10.543 34.809 1.00 51.84 100 PRO A C 1
ATOM 817 O O . PRO A 1 100 ? 10.546 10.106 35.957 1.00 51.84 100 PRO A O 1
ATOM 820 N N . ARG A 1 101 ? 11.566 11.305 34.345 1.00 56.56 101 ARG A N 1
ATOM 821 C CA . ARG A 1 101 ? 12.569 11.904 35.213 1.00 56.56 101 ARG A CA 1
ATOM 822 C C . ARG A 1 101 ? 11.779 12.636 36.294 1.00 56.56 101 ARG A C 1
ATOM 824 O O . ARG A 1 101 ? 10.860 13.378 35.928 1.00 56.56 101 ARG A O 1
ATOM 831 N N . PRO A 1 102 ? 12.079 12.428 37.587 1.00 53.72 102 PRO A N 1
ATOM 832 C CA . PRO A 1 102 ? 11.446 13.211 38.632 1.00 53.72 102 PRO A CA 1
ATOM 833 C C . PRO A 1 102 ? 11.671 14.678 38.276 1.00 53.72 102 PRO A C 1
ATOM 835 O O . PRO A 1 102 ? 12.811 15.133 38.170 1.00 53.72 102 PRO A O 1
ATOM 838 N N . GLN A 1 103 ? 10.584 15.389 37.977 1.00 59.41 103 GLN A N 1
ATOM 839 C CA . GLN A 1 103 ? 10.666 16.815 37.710 1.00 59.41 103 GLN A CA 1
ATOM 840 C C . GLN A 1 103 ? 11.221 17.451 38.988 1.00 59.41 103 GLN A C 1
ATOM 842 O O . GLN A 1 103 ? 10.673 17.182 40.065 1.00 59.41 103 GLN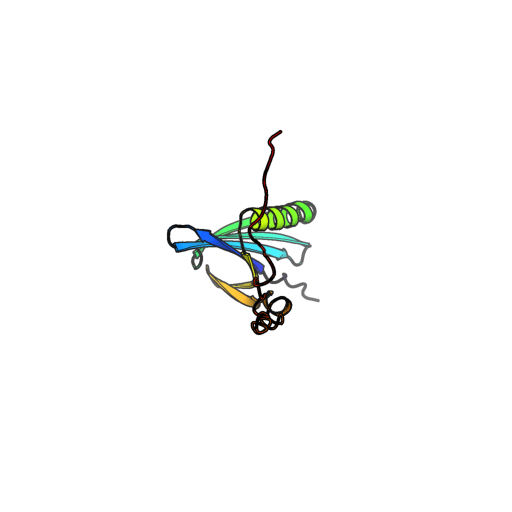 A O 1
ATOM 847 N N . PRO A 1 104 ? 12.294 18.260 38.928 1.00 61.44 104 PRO A N 1
ATOM 848 C CA . PRO A 1 104 ? 12.631 19.086 40.069 1.00 61.44 104 PRO A CA 1
ATOM 849 C C . PRO A 1 104 ? 11.397 19.945 40.347 1.00 61.44 104 PRO A C 1
ATOM 851 O O . PRO A 1 104 ? 10.890 20.616 39.446 1.00 61.44 104 PRO A O 1
ATOM 854 N N . ARG A 1 105 ? 10.866 19.867 41.572 1.00 54.84 105 ARG A N 1
ATOM 855 C CA . ARG A 1 105 ? 9.852 20.816 42.028 1.00 54.84 105 ARG A CA 1
ATOM 856 C C . ARG A 1 105 ? 10.490 22.187 41.885 1.00 54.84 105 ARG A C 1
ATOM 858 O O . ARG A 1 105 ? 11.420 22.502 42.621 1.00 54.84 105 ARG A O 1
ATOM 865 N N . VAL A 1 106 ? 10.050 22.946 40.888 1.00 60.41 106 VAL A N 1
ATOM 866 C CA . VAL A 1 106 ? 10.428 24.347 40.763 1.00 60.41 106 VAL A CA 1
ATOM 867 C C . VAL A 1 106 ? 9.921 25.012 42.032 1.00 60.41 106 VAL A C 1
ATOM 869 O O . VAL A 1 106 ? 8.715 25.086 42.264 1.00 60.41 106 VAL A O 1
ATOM 872 N N . ASP A 1 107 ? 10.853 25.399 42.891 1.00 57.50 107 ASP A N 1
ATOM 873 C CA . ASP A 1 107 ? 10.555 26.179 44.074 1.00 57.50 107 ASP A CA 1
ATOM 874 C C . ASP A 1 107 ? 10.226 27.604 43.611 1.00 57.50 107 ASP A C 1
ATOM 876 O O . ASP A 1 107 ? 11.093 28.342 43.143 1.00 57.50 107 ASP A O 1
ATOM 880 N N . LEU A 1 108 ? 8.939 27.950 43.652 1.00 58.53 108 LEU A N 1
ATOM 881 C CA . LEU A 1 108 ? 8.409 29.258 43.260 1.00 58.53 108 LEU A CA 1
ATOM 882 C C . LEU A 1 108 ? 8.449 30.272 44.420 1.00 58.53 108 LEU A C 1
ATOM 884 O O . LEU A 1 108 ? 7.848 31.338 44.312 1.00 58.53 108 LEU A O 1
ATOM 888 N N . SER A 1 109 ? 9.157 29.982 45.519 1.00 59.31 109 SER A N 1
ATOM 889 C CA . SER A 1 109 ? 9.260 30.878 46.685 1.00 59.31 109 SER A CA 1
ATOM 890 C C . SER A 1 109 ? 10.019 32.190 46.434 1.00 59.31 109 SER A C 1
ATOM 892 O O . SER A 1 109 ? 10.023 33.063 47.298 1.00 59.31 109 SER A O 1
ATOM 894 N N . TRP A 1 110 ? 10.612 32.378 45.251 1.00 50.19 110 TRP A N 1
ATOM 895 C CA . TRP A 1 110 ? 11.279 33.625 44.857 1.00 50.19 110 TRP A CA 1
ATOM 896 C C . TRP A 1 110 ? 10.393 34.578 44.037 1.00 50.19 110 TRP A C 1
ATOM 898 O O . TRP A 1 110 ? 10.816 35.702 43.762 1.00 50.19 110 TRP A O 1
ATOM 908 N N . ILE A 1 111 ? 9.171 34.178 43.656 1.00 49.91 111 ILE A N 1
ATOM 909 C CA . ILE A 1 111 ? 8.224 35.087 42.995 1.00 49.91 111 ILE A CA 1
ATOM 910 C C . ILE A 1 111 ? 7.590 35.973 44.069 1.00 49.91 111 ILE A C 1
ATOM 912 O O . ILE A 1 111 ? 6.530 35.677 44.621 1.00 49.91 111 ILE A O 1
ATOM 916 N N . ALA A 1 112 ? 8.277 37.067 44.386 1.00 46.31 112 ALA A N 1
ATOM 917 C CA . ALA A 1 112 ? 7.709 38.165 45.150 1.00 46.31 112 ALA A CA 1
ATOM 918 C C . ALA A 1 112 ? 6.530 38.781 44.362 1.00 46.31 112 ALA A C 1
ATOM 920 O O . ALA A 1 112 ? 6.678 39.061 43.169 1.00 46.31 112 ALA A O 1
ATOM 921 N N . PRO A 1 113 ? 5.360 39.012 44.984 1.00 47.88 113 PRO A N 1
ATOM 922 C CA . PRO A 1 113 ? 4.268 39.723 44.341 1.00 47.88 113 PRO A CA 1
ATOM 923 C C . PRO A 1 113 ? 4.577 41.219 44.407 1.00 47.88 113 PRO A C 1
ATOM 925 O O . PRO A 1 113 ? 4.529 41.821 45.478 1.00 47.88 113 PRO A O 1
ATOM 928 N N . GLY A 1 114 ? 4.918 41.834 43.278 1.00 40.41 114 GLY A N 1
ATOM 929 C CA . GLY A 1 114 ? 5.186 43.265 43.277 1.00 40.41 114 GLY A CA 1
ATOM 930 C C . GLY A 1 114 ? 5.362 43.857 41.893 1.00 40.41 114 GLY A C 1
ATOM 931 O O . GLY A 1 114 ? 6.405 43.672 41.283 1.00 40.41 114 GLY A O 1
ATOM 932 N N . GLN A 1 115 ? 4.356 44.644 41.506 1.00 39.88 115 GLN A N 1
ATOM 933 C CA . GLN A 1 115 ? 4.391 45.732 40.524 1.00 39.88 115 GLN A CA 1
ATOM 934 C C . GLN A 1 115 ? 4.462 45.318 39.045 1.00 39.88 115 GLN A C 1
ATOM 936 O O . GLN A 1 115 ? 5.435 44.746 38.581 1.00 39.88 115 GLN A O 1
ATOM 941 N N . GLU A 1 116 ? 3.376 45.425 38.274 1.00 43.78 116 GLU A N 1
ATOM 942 C CA . GLU A 1 116 ? 2.634 46.624 37.825 1.00 43.78 116 GLU A CA 1
ATOM 943 C C . GLU A 1 116 ? 2.998 46.923 36.362 1.00 43.78 116 GLU A C 1
ATOM 945 O O . GLU A 1 116 ? 4.175 47.058 36.057 1.00 43.78 116 GLU A O 1
ATOM 950 N N . ASN A 1 117 ? 1.962 47.147 35.532 1.00 45.38 117 ASN A N 1
ATOM 951 C CA . ASN A 1 117 ? 1.938 48.140 34.440 1.00 45.38 117 ASN A CA 1
ATOM 952 C C . ASN A 1 117 ? 2.838 47.839 33.203 1.00 45.38 117 ASN A C 1
ATOM 954 O O . ASN A 1 117 ? 4.005 47.520 33.329 1.00 45.38 117 ASN A O 1
ATOM 958 N N . LEU A 1 118 ? 2.435 47.923 31.930 1.00 41.94 118 LEU A N 1
ATOM 959 C CA . LEU A 1 118 ? 1.332 48.554 31.207 1.00 41.94 118 LEU A CA 1
ATOM 960 C C . LEU A 1 118 ? 1.206 47.882 29.822 1.00 41.94 118 LEU A C 1
ATOM 962 O O . LEU A 1 118 ? 2.172 47.355 29.277 1.00 41.94 118 LEU A O 1
ATOM 966 N N . TRP A 1 119 ? -0.001 47.971 29.270 1.00 44.34 119 TRP A N 1
ATOM 967 C CA . TRP A 1 119 ? -0.376 47.830 27.860 1.00 44.34 119 TRP A CA 1
ATOM 968 C C . TRP A 1 119 ? 0.636 48.424 26.869 1.00 44.34 119 TRP A C 1
ATOM 970 O O . TRP A 1 119 ? 1.136 49.509 27.145 1.00 44.34 119 TRP A O 1
ATOM 980 N N . PHE A 1 120 ? 0.844 47.770 25.717 1.00 46.34 120 PHE A N 1
ATOM 981 C CA . PHE A 1 120 ? 0.440 48.234 24.373 1.00 46.34 120 PHE A CA 1
ATOM 982 C C . PHE A 1 120 ? 0.363 47.043 23.411 1.00 46.34 120 PHE A C 1
ATOM 984 O O . PHE A 1 120 ? 1.249 46.162 23.490 1.00 46.34 120 PHE A O 1
#

Secondary structure (DSSP, 8-state):
---PPPPEEEEEEE-TTS-EEEEEEEE-TTS-EEEEEEETTEEEEEEEE-GGGHHHHHHHHHHHHHTTPEEEEEEEEETTEEEEEEEGGGGTTTS-------------TT----------

Radius of gyration: 24.22 Å; Cα contacts (8 Å, |Δi|>4): 187; chains: 1; bounding box: 33×65×63 Å

pLDDT: mean 80.73, std 20.66, range [39.88, 97.81]

Organism: NCBI:txid631362

Mean predicted aligned error: 12.78 Å